Protein AF-A0A2U2SHW4-F1 (afdb_monomer)

Foldseek 3Di:
DDQDWDPLVVLLVVLLLQQLQQLLVVLVPPCPPCPVCVVVLVVLVVQQVVLVVQQVVCCVPPVDPDCVSCVSNCVSVVVSSLSSQLRCLPLVNLQVSLVRLVVSLVVVQVVCVVVVHGDPSSNVSSNVSSVVSVCSNVDDPVCSVVSSCVVVVVVVVCVVVCVPPTRDPDD

Secondary structure (DSSP, 8-state):
-PPPPPHHHHHHHHHHHHHHHHHHHHHHH-GGG-TTTHHHHHHHHHHHHHHHHHHHHHHHHH----GGGGGGGHHHHHHHHHHHHHHHTSTTTHHHHHHHHHHHHHHHHHHHHHTT---HHHHHHHHHHHHHHHHGGGS-GGGHHHHHHHHHHHHHHHHHHHHHHT-----

Sequence (171 aa):
MAVPMDARTYTLLGVLSALAAMGGVLALRSRVHWQHETSTIGLLAAWLALTVAGYLYYNVTFVQFQGRYLFPGLIPLGLFMVSGWRTILSRRWSLWGAGAGATVTAAGAMSGIARGALDKWGLVIGLGIAAGLTLRRWLPQSWDAWLWTLPLMLLAGLAGYSVFAFIVPNL

Radius of gyration: 18.08 Å; Cα contacts (8 Å, |Δi|>4): 146; chains: 1; bounding box: 50×32×51 Å

pLDDT: mean 84.96, std 9.1, range [46.97, 96.69]

Solvent-accessible surface area (backbone atoms only — not comparable to full-atom values): 9234 Å² total; per-residue (Å²): 134,84,74,60,60,49,68,58,59,52,44,52,53,49,47,54,48,52,43,12,51,54,13,25,55,53,54,71,65,49,64,87,74,41,85,86,40,53,68,60,53,51,50,39,52,50,50,36,49,52,29,51,51,50,38,52,51,48,34,74,74,66,74,52,96,55,74,71,53,46,55,82,29,46,59,49,49,48,55,42,35,54,50,0,39,50,42,22,71,29,66,91,32,10,58,60,38,15,52,49,31,40,50,55,32,50,53,51,44,54,55,18,53,78,70,78,48,67,54,64,64,39,44,52,54,26,49,49,51,19,49,50,30,53,51,46,70,76,55,63,77,88,48,50,68,58,62,61,45,44,64,55,53,50,50,54,50,47,57,62,47,35,76,77,76,34,68,52,82,88,126

Mean predicted aligned error: 6.71 Å

Nearest PDB structures (foldseek):
  8fmv-assembly1_C  TM=3.192E-01  e=4.645E+00  Bacillus subtilis subsp. subtilis str. 168
  8qah-assembly2_B  TM=2.390E-01  e=5.124E+00  synthetic construct
  8qah-assembly1_A  TM=2.409E-01  e=6.235E+00  synthetic construct
  2b5u-assembly2_C  TM=2.434E-01  e=6.878E+00  Escherichia coli

Structure (mmCIF, N/CA/C/O backbone):
data_AF-A0A2U2SHW4-F1
#
_entry.id   AF-A0A2U2SHW4-F1
#
loop_
_atom_site.group_PDB
_atom_site.id
_atom_site.type_symbol
_atom_site.label_atom_id
_atom_site.label_alt_id
_atom_site.label_comp_id
_atom_site.label_asym_id
_atom_site.label_entity_id
_atom_site.label_seq_id
_atom_site.pdbx_PDB_ins_code
_atom_site.Cartn_x
_atom_site.Cartn_y
_atom_site.Cartn_z
_atom_site.occupancy
_atom_site.B_iso_or_equiv
_atom_site.auth_seq_id
_atom_site.auth_comp_id
_atom_site.auth_asym_id
_atom_site.auth_atom_id
_atom_site.pdbx_PDB_model_num
ATOM 1 N N . MET A 1 1 ? 20.349 -7.193 -10.914 1.00 47.03 1 MET A N 1
ATOM 2 C CA . MET A 1 1 ? 19.325 -7.129 -11.974 1.00 47.03 1 MET A CA 1
ATOM 3 C C . MET A 1 1 ? 18.012 -7.572 -11.360 1.00 47.03 1 MET A C 1
ATOM 5 O O . MET A 1 1 ? 18.008 -8.611 -10.713 1.00 47.03 1 MET A O 1
ATOM 9 N N . ALA A 1 2 ? 16.954 -6.766 -11.444 1.00 60.16 2 ALA A N 1
ATOM 10 C CA . ALA A 1 2 ? 15.636 -7.207 -10.992 1.00 60.16 2 ALA A CA 1
ATOM 11 C C . ALA A 1 2 ? 15.066 -8.157 -12.049 1.00 60.16 2 ALA A C 1
ATOM 13 O O . ALA A 1 2 ? 15.110 -7.834 -13.235 1.00 60.16 2 ALA A O 1
ATOM 14 N N . VAL A 1 3 ? 14.578 -9.323 -11.628 1.00 67.94 3 VAL A N 1
ATOM 15 C CA . VAL A 1 3 ? 13.824 -10.209 -12.516 1.00 67.94 3 VAL A CA 1
ATOM 16 C C . VAL A 1 3 ? 12.448 -9.571 -12.711 1.00 67.94 3 VAL A C 1
ATOM 18 O O . VAL A 1 3 ? 11.746 -9.380 -11.712 1.00 67.94 3 VAL A O 1
ATOM 21 N N . PRO A 1 4 ? 12.064 -9.187 -13.941 1.00 73.69 4 PRO A N 1
ATOM 22 C CA . PRO A 1 4 ? 10.730 -8.668 -14.190 1.00 73.69 4 PRO A CA 1
ATOM 23 C C . PRO A 1 4 ? 9.710 -9.767 -13.884 1.00 73.69 4 PRO A C 1
ATOM 25 O O . PRO A 1 4 ? 9.835 -10.899 -14.350 1.00 73.69 4 PRO A O 1
ATOM 28 N N . MET A 1 5 ? 8.720 -9.433 -13.061 1.00 79.19 5 MET A N 1
ATOM 29 C CA . MET A 1 5 ? 7.609 -10.336 -12.767 1.00 79.19 5 MET A CA 1
ATOM 30 C C . MET A 1 5 ? 6.473 -10.122 -13.773 1.00 79.19 5 MET A C 1
ATOM 32 O O . MET A 1 5 ? 6.425 -9.113 -14.477 1.00 79.19 5 MET A O 1
ATOM 36 N N . ASP A 1 6 ? 5.535 -11.062 -13.833 1.00 81.31 6 ASP A N 1
ATOM 37 C CA . ASP A 1 6 ? 4.313 -10.905 -14.628 1.00 81.31 6 ASP A CA 1
ATOM 38 C C . ASP A 1 6 ? 3.530 -9.644 -14.196 1.00 81.31 6 ASP A C 1
ATOM 40 O O . ASP A 1 6 ? 3.428 -9.320 -13.006 1.00 81.31 6 ASP A O 1
ATOM 44 N N . ALA A 1 7 ? 2.947 -8.941 -15.170 1.00 77.38 7 ALA A N 1
ATOM 45 C CA . ALA A 1 7 ? 2.086 -7.776 -14.973 1.00 77.38 7 ALA A CA 1
ATOM 46 C C . ALA A 1 7 ? 0.974 -8.020 -13.936 1.00 77.38 7 ALA A C 1
ATOM 48 O O . ALA A 1 7 ? 0.663 -7.130 -13.144 1.00 77.38 7 ALA A O 1
ATOM 49 N N . ARG A 1 8 ? 0.432 -9.244 -13.872 1.00 81.44 8 ARG A N 1
ATOM 50 C CA . ARG A 1 8 ? -0.612 -9.640 -12.908 1.00 81.44 8 ARG A CA 1
ATOM 51 C C . ARG A 1 8 ? -0.170 -9.435 -11.463 1.00 81.44 8 ARG A C 1
ATOM 53 O O . ARG A 1 8 ? -0.946 -8.956 -10.634 1.00 81.44 8 ARG A O 1
ATOM 60 N N . THR A 1 9 ? 1.084 -9.776 -11.171 1.00 83.38 9 THR A N 1
ATOM 61 C CA . THR A 1 9 ? 1.683 -9.634 -9.842 1.00 83.38 9 THR A CA 1
ATOM 62 C C . THR A 1 9 ? 1.768 -8.162 -9.460 1.00 83.38 9 THR A C 1
ATOM 64 O O . THR A 1 9 ? 1.386 -7.793 -8.350 1.00 83.38 9 THR A O 1
ATOM 67 N N . TYR A 1 10 ? 2.178 -7.299 -10.392 1.00 82.69 10 TYR A N 1
ATOM 68 C CA . TYR A 1 10 ? 2.218 -5.856 -10.159 1.00 82.69 10 TYR A CA 1
ATOM 69 C C . TYR A 1 10 ? 0.827 -5.257 -9.950 1.00 82.69 10 TYR A C 1
ATOM 71 O O . TYR A 1 10 ? 0.663 -4.434 -9.050 1.00 82.69 10 TYR A O 1
ATOM 79 N N . THR A 1 11 ? -0.184 -5.690 -10.708 1.00 81.19 11 THR A N 1
ATOM 80 C CA . THR A 1 11 ? -1.561 -5.211 -10.523 1.00 81.19 11 THR A CA 1
ATOM 81 C C . THR A 1 11 ? -2.103 -5.597 -9.147 1.00 81.19 11 THR A C 1
ATOM 83 O O . THR A 1 11 ? -2.618 -4.743 -8.423 1.00 81.19 11 THR A O 1
ATOM 86 N N . LEU A 1 12 ? -1.929 -6.859 -8.738 1.00 85.75 12 LEU A N 1
ATOM 87 C CA . LEU A 1 12 ? -2.350 -7.332 -7.418 1.00 85.75 12 LEU A CA 1
ATOM 88 C C . LEU A 1 12 ? -1.642 -6.567 -6.290 1.00 85.75 12 LEU A C 1
ATOM 90 O O . LEU A 1 12 ? -2.302 -6.039 -5.392 1.00 85.75 12 LEU A O 1
ATOM 94 N N . LEU A 1 13 ? -0.309 -6.468 -6.348 1.00 89.00 13 LEU A N 1
ATOM 95 C CA . LEU A 1 13 ? 0.479 -5.739 -5.352 1.00 89.00 13 LEU A CA 1
ATOM 96 C C . LEU A 1 13 ? 0.117 -4.251 -5.320 1.00 89.00 13 LEU A C 1
ATOM 98 O O . LEU A 1 13 ? 0.040 -3.669 -4.239 1.00 89.00 13 LEU A O 1
ATOM 102 N N . GLY A 1 14 ? -0.149 -3.643 -6.478 1.00 87.19 14 GLY A N 1
ATOM 103 C CA . GLY A 1 14 ? -0.576 -2.253 -6.600 1.00 87.19 14 GLY A CA 1
ATOM 104 C C . GLY A 1 14 ? -1.916 -1.997 -5.911 1.00 87.19 14 GLY A C 1
ATOM 105 O O . GLY A 1 14 ? -2.016 -1.082 -5.093 1.00 87.19 14 GLY A O 1
ATOM 106 N N . VAL A 1 15 ? -2.923 -2.841 -6.163 1.00 86.12 15 VAL A N 1
ATOM 107 C CA . VAL A 1 15 ? -4.238 -2.738 -5.505 1.00 86.12 15 VAL A CA 1
ATOM 108 C C . VAL A 1 15 ? -4.109 -2.941 -3.995 1.00 86.12 15 VAL A C 1
ATOM 110 O O . VAL A 1 15 ? -4.612 -2.123 -3.223 1.00 86.12 15 VAL A O 1
ATOM 113 N N . LEU A 1 16 ? -3.395 -3.982 -3.551 1.00 90.75 16 LEU A N 1
ATOM 114 C CA . LEU A 1 16 ? -3.192 -4.244 -2.122 1.00 90.75 16 LEU A CA 1
ATOM 115 C C . LEU A 1 16 ? -2.456 -3.095 -1.425 1.00 90.75 16 LEU A C 1
ATOM 117 O O . LEU A 1 16 ? -2.851 -2.700 -0.327 1.00 90.75 16 LEU A O 1
ATOM 121 N N . SER A 1 17 ? -1.437 -2.523 -2.069 1.00 91.31 17 SER A N 1
ATOM 122 C CA . SER A 1 17 ? -0.678 -1.385 -1.540 1.00 91.31 17 SER A CA 1
ATOM 123 C C . SER A 1 17 ? -1.524 -0.117 -1.466 1.00 91.31 17 SER A C 1
ATOM 125 O O . SER A 1 17 ? -1.477 0.584 -0.459 1.00 91.31 17 SER A O 1
ATOM 127 N N . ALA A 1 18 ? -2.345 0.161 -2.482 1.00 88.81 18 ALA A N 1
ATOM 128 C CA . ALA A 1 18 ? -3.246 1.310 -2.482 1.00 88.81 18 ALA A CA 1
ATOM 129 C C . ALA A 1 18 ? -4.301 1.212 -1.368 1.00 88.81 18 ALA A C 1
ATOM 131 O O . ALA A 1 18 ? -4.550 2.188 -0.658 1.00 88.81 18 ALA A O 1
ATOM 132 N N . LEU A 1 19 ? -4.874 0.021 -1.162 1.00 90.38 19 LEU A N 1
ATOM 133 C CA . LEU A 1 19 ? -5.801 -0.243 -0.059 1.00 90.38 19 LEU A CA 1
ATOM 134 C C . LEU A 1 19 ? -5.123 -0.078 1.306 1.00 90.38 19 LEU A C 1
ATOM 136 O O . LEU A 1 19 ? -5.703 0.531 2.206 1.00 90.38 19 LEU A O 1
ATOM 140 N N . ALA A 1 20 ? -3.891 -0.578 1.448 1.00 92.50 20 ALA A N 1
ATOM 141 C CA . ALA A 1 20 ? -3.096 -0.424 2.662 1.00 92.50 20 ALA A CA 1
ATOM 142 C C . ALA A 1 20 ? -2.819 1.056 2.955 1.00 92.50 20 ALA A C 1
ATOM 144 O O . ALA A 1 20 ? -3.062 1.526 4.062 1.00 92.50 20 ALA A O 1
ATOM 145 N N . ALA A 1 21 ? -2.373 1.810 1.948 1.00 91.56 21 ALA A N 1
ATOM 146 C CA . ALA A 1 21 ? -2.060 3.226 2.077 1.00 91.56 21 ALA A CA 1
ATOM 147 C C . ALA A 1 21 ? -3.296 4.050 2.445 1.00 91.56 21 ALA A C 1
ATOM 149 O O . ALA A 1 21 ? -3.250 4.848 3.380 1.00 91.56 21 ALA A O 1
ATOM 150 N N . MET A 1 22 ? -4.423 3.821 1.765 1.00 90.19 22 MET A N 1
ATOM 151 C CA . MET A 1 22 ? -5.666 4.525 2.065 1.00 90.19 22 MET A CA 1
ATOM 152 C C . MET A 1 22 ? -6.160 4.223 3.478 1.00 90.19 22 MET A C 1
ATOM 154 O O . MET A 1 22 ? -6.451 5.144 4.241 1.00 90.19 22 MET A O 1
ATOM 158 N N . GLY A 1 23 ? -6.226 2.944 3.847 1.00 90.19 23 GLY A N 1
ATOM 159 C CA . GLY A 1 23 ? -6.621 2.550 5.192 1.00 90.19 23 GLY A CA 1
ATOM 160 C C . GLY A 1 23 ? -5.665 3.087 6.255 1.00 90.19 23 GLY A C 1
ATOM 161 O O . GLY A 1 23 ? -6.111 3.510 7.317 1.00 90.19 23 GLY A O 1
ATOM 162 N N . GLY A 1 24 ? -4.364 3.127 5.960 1.00 89.62 24 GLY A N 1
ATOM 163 C CA . GLY A 1 24 ? -3.341 3.655 6.854 1.00 89.62 24 GLY A CA 1
ATOM 164 C C . GLY A 1 24 ? -3.548 5.145 7.094 1.00 89.62 24 GLY A C 1
ATOM 165 O O . GLY A 1 24 ? -3.627 5.573 8.238 1.00 89.62 24 GLY A O 1
ATOM 166 N N . VAL A 1 25 ? -3.769 5.936 6.040 1.00 89.88 25 VAL A N 1
ATOM 167 C CA . VAL A 1 25 ? -4.108 7.365 6.163 1.00 89.88 25 VAL A CA 1
ATOM 168 C C . VAL A 1 25 ? -5.395 7.578 6.968 1.00 89.88 25 VAL A C 1
ATOM 170 O O . VAL A 1 25 ? -5.467 8.505 7.775 1.00 89.88 25 VAL A O 1
ATOM 173 N N . LEU A 1 26 ? -6.409 6.727 6.796 1.00 88.19 26 LEU A N 1
ATOM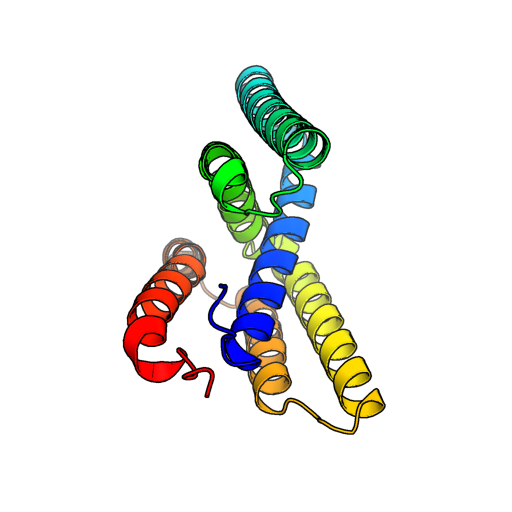 174 C CA . LEU A 1 26 ? -7.638 6.793 7.594 1.00 88.19 26 LEU A CA 1
ATOM 175 C C . LEU A 1 26 ? -7.382 6.472 9.075 1.00 88.19 26 LEU A C 1
ATOM 177 O O . LEU A 1 26 ? -7.902 7.178 9.940 1.00 88.19 26 LEU A O 1
ATOM 181 N N . ALA A 1 27 ? -6.538 5.479 9.367 1.00 86.12 27 ALA A N 1
ATOM 182 C CA . ALA A 1 27 ? -6.109 5.143 10.726 1.00 86.12 27 ALA A CA 1
ATOM 183 C C . ALA A 1 27 ? -5.320 6.293 11.378 1.00 86.12 27 ALA A C 1
ATOM 185 O O . ALA A 1 27 ? -5.536 6.621 12.548 1.00 86.12 27 ALA A O 1
ATOM 186 N N . LEU A 1 28 ? -4.466 6.962 10.591 1.00 84.62 28 LEU A N 1
ATOM 187 C CA . LEU A 1 28 ? -3.730 8.159 11.007 1.00 84.62 28 LEU A CA 1
ATOM 188 C C . LEU A 1 28 ? -4.658 9.322 11.385 1.00 84.62 28 LEU A C 1
ATOM 190 O O . LEU A 1 28 ? -4.367 10.099 12.291 1.00 84.62 28 LEU A O 1
ATOM 194 N N . ARG A 1 29 ? -5.804 9.444 10.708 1.00 83.81 29 ARG A N 1
ATOM 195 C CA . ARG A 1 29 ? -6.781 10.514 10.959 1.00 83.81 29 ARG A CA 1
ATOM 196 C C . ARG A 1 29 ? -7.681 10.246 12.165 1.00 83.81 29 ARG A C 1
ATOM 198 O O . ARG A 1 29 ? -8.202 11.200 12.747 1.00 83.81 29 ARG A O 1
ATOM 205 N N . SER A 1 30 ? -7.889 8.990 12.559 1.00 77.44 30 SER A N 1
ATOM 206 C CA . SER A 1 30 ? -8.754 8.647 13.692 1.00 77.44 30 SER A CA 1
ATOM 207 C C . SER A 1 30 ? -8.064 8.911 15.034 1.00 77.44 30 SER A C 1
ATOM 209 O O . SER A 1 30 ? -7.557 7.991 15.665 1.00 77.44 30 SER A O 1
ATOM 211 N N . ARG A 1 31 ? -8.095 10.173 15.488 1.00 63.69 31 ARG A N 1
ATOM 212 C CA . ARG A 1 31 ? -7.429 10.701 16.703 1.00 63.69 31 ARG A CA 1
ATOM 213 C C . ARG A 1 31 ? -7.745 9.968 18.014 1.00 63.69 31 ARG A C 1
ATOM 215 O O . ARG A 1 31 ? -6.987 10.090 18.968 1.00 63.69 31 ARG A O 1
ATOM 222 N N . VAL A 1 32 ? -8.841 9.210 18.064 1.00 61.16 32 VAL A N 1
ATOM 223 C CA . VAL A 1 32 ? -9.319 8.511 19.271 1.00 61.16 32 VAL A CA 1
ATOM 224 C C . VAL A 1 32 ? -8.301 7.488 19.795 1.00 61.16 32 VAL A C 1
ATOM 226 O O . VAL A 1 32 ? -8.181 7.322 21.001 1.00 61.16 32 VAL A O 1
ATOM 229 N N . HIS A 1 33 ? -7.510 6.861 18.920 1.00 58.09 33 HIS A N 1
ATOM 230 C CA . HIS A 1 33 ? -6.509 5.861 19.321 1.00 58.09 33 HIS A CA 1
ATOM 231 C C . HIS A 1 33 ? -5.123 6.441 19.657 1.00 58.09 33 HIS A C 1
ATOM 233 O O . HIS A 1 33 ? -4.247 5.717 20.110 1.00 58.09 33 HIS A O 1
ATOM 239 N N . TRP A 1 34 ? -4.909 7.745 19.458 1.00 65.62 34 TRP A N 1
ATOM 240 C CA . TRP A 1 34 ? -3.564 8.332 19.412 1.00 65.62 34 TRP A CA 1
ATOM 241 C C . TRP A 1 34 ? -3.040 8.782 20.770 1.00 65.62 34 TRP A C 1
ATOM 243 O O . TRP A 1 34 ? -1.835 8.934 20.928 1.00 65.62 34 TRP A O 1
ATOM 253 N N . GLN A 1 35 ? -3.920 9.000 21.750 1.00 60.91 35 GLN A N 1
ATOM 254 C CA . GLN A 1 35 ? -3.555 9.669 23.004 1.00 60.91 35 GLN A CA 1
ATOM 255 C C . GLN A 1 35 ? -2.521 8.905 23.846 1.00 60.91 35 GLN A C 1
ATOM 257 O O . GLN A 1 35 ? -1.796 9.543 24.599 1.00 60.91 35 GLN A O 1
ATOM 262 N N . HIS A 1 36 ? -2.414 7.580 23.692 1.00 64.25 36 HIS A N 1
ATOM 263 C CA . HIS A 1 36 ? -1.453 6.750 24.433 1.00 64.25 36 HIS A CA 1
ATOM 264 C C . HIS A 1 36 ? -0.266 6.254 23.585 1.00 64.25 36 HIS A C 1
ATOM 266 O O . HIS A 1 36 ? 0.678 5.698 24.137 1.00 64.25 36 HIS A O 1
ATOM 272 N N . GLU A 1 37 ? -0.273 6.465 22.262 1.00 79.06 37 GLU A N 1
ATOM 273 C CA . GLU A 1 37 ? 0.709 5.865 21.337 1.00 79.06 37 GLU A CA 1
ATOM 274 C C . GLU A 1 37 ? 1.516 6.892 20.523 1.00 79.06 37 GLU A C 1
ATOM 276 O O . GLU A 1 37 ? 2.298 6.518 19.647 1.00 79.06 37 GLU A O 1
ATOM 281 N N . THR A 1 38 ? 1.377 8.192 20.808 1.00 81.25 38 THR A N 1
ATOM 282 C CA . THR A 1 38 ? 2.086 9.264 20.081 1.00 81.25 38 THR A CA 1
ATOM 283 C C . THR A 1 38 ? 3.598 9.052 20.028 1.00 81.25 38 THR A C 1
ATOM 285 O O . THR A 1 38 ? 4.196 9.235 18.969 1.00 81.25 38 THR A O 1
ATOM 288 N N . SER A 1 39 ? 4.212 8.616 21.131 1.00 84.62 39 SER A N 1
ATOM 289 C CA . SER A 1 39 ? 5.650 8.333 21.202 1.00 84.62 39 SER A CA 1
ATOM 290 C C . SER A 1 39 ? 6.059 7.173 20.293 1.00 84.62 39 SER A C 1
ATOM 292 O O . SER A 1 39 ? 7.051 7.275 19.574 1.00 84.62 39 SER A O 1
ATOM 294 N N . THR A 1 40 ? 5.274 6.093 20.266 1.00 88.12 40 THR A N 1
ATOM 295 C CA . THR A 1 40 ? 5.524 4.924 19.409 1.00 88.12 40 THR A CA 1
ATOM 296 C C . THR A 1 40 ? 5.425 5.300 17.938 1.00 88.12 40 THR A C 1
ATOM 298 O O . THR A 1 40 ? 6.293 4.956 17.139 1.00 88.12 40 THR A O 1
ATOM 301 N N . ILE A 1 41 ? 4.390 6.054 17.572 1.00 87.56 41 ILE A N 1
ATOM 302 C CA . ILE A 1 41 ? 4.177 6.475 16.189 1.00 87.56 41 ILE A CA 1
ATOM 303 C C . ILE A 1 41 ? 5.253 7.472 15.754 1.00 87.56 41 ILE A C 1
ATOM 305 O O . ILE A 1 41 ? 5.769 7.367 14.643 1.00 87.56 41 ILE A O 1
ATOM 309 N N . GLY A 1 42 ? 5.637 8.395 16.639 1.00 90.56 42 GLY A N 1
ATOM 310 C CA . GLY A 1 42 ? 6.759 9.303 16.418 1.00 90.56 42 GLY A CA 1
ATOM 311 C C . GLY A 1 42 ? 8.067 8.551 16.182 1.00 90.56 42 GLY A C 1
ATOM 312 O O . GLY A 1 42 ? 8.788 8.868 15.240 1.00 90.56 42 GLY A O 1
ATOM 313 N N . LEU A 1 43 ? 8.337 7.503 16.966 1.00 93.50 43 LEU A N 1
ATOM 314 C CA . LEU A 1 43 ? 9.515 6.652 16.803 1.00 93.50 43 LEU A CA 1
ATOM 315 C C . LEU A 1 43 ? 9.494 5.886 15.473 1.00 93.50 43 LEU A C 1
ATOM 317 O O . LEU A 1 43 ? 10.499 5.871 14.766 1.00 93.50 43 LEU A O 1
ATOM 321 N N . LEU A 1 44 ? 8.358 5.295 15.091 1.00 92.75 44 LEU A N 1
ATOM 322 C CA . LEU A 1 44 ? 8.211 4.599 13.806 1.00 92.75 44 LEU A CA 1
ATOM 323 C C . LEU A 1 44 ? 8.365 5.554 12.614 1.00 92.75 44 LEU A C 1
ATOM 325 O O . LEU A 1 44 ? 9.008 5.206 11.622 1.00 92.75 44 LEU A O 1
ATOM 329 N N . ALA A 1 45 ? 7.815 6.766 12.716 1.00 92.62 45 ALA A N 1
ATOM 330 C CA . ALA A 1 45 ? 7.964 7.800 11.699 1.00 92.62 45 ALA A CA 1
ATOM 331 C C . ALA A 1 45 ? 9.418 8.282 11.594 1.00 92.62 45 ALA A C 1
ATOM 333 O O . ALA A 1 45 ? 9.940 8.398 10.486 1.00 92.62 45 ALA A O 1
ATOM 334 N N . ALA A 1 46 ? 10.092 8.503 12.727 1.00 95.75 46 ALA A N 1
ATOM 335 C CA . ALA A 1 46 ? 11.503 8.874 12.766 1.00 95.75 46 ALA A CA 1
ATOM 336 C C . ALA A 1 46 ? 12.395 7.771 12.177 1.00 95.75 46 ALA A C 1
ATOM 338 O O . ALA A 1 46 ? 13.277 8.064 11.373 1.00 95.75 46 ALA A O 1
ATOM 339 N N . TRP A 1 47 ? 12.130 6.500 12.498 1.00 96.69 47 TRP A N 1
ATOM 340 C CA . TRP A 1 47 ? 12.826 5.356 11.904 1.00 96.69 47 TRP A CA 1
ATOM 341 C C . TRP A 1 47 ? 12.650 5.336 10.381 1.00 96.69 47 TRP A C 1
ATOM 343 O O . TRP A 1 47 ? 13.635 5.278 9.635 1.00 96.69 47 TRP A O 1
ATOM 353 N N . LEU A 1 48 ? 11.412 5.441 9.891 1.00 95.19 48 LEU A N 1
ATOM 354 C CA . LEU A 1 48 ? 11.157 5.469 8.453 1.00 95.19 48 LEU A CA 1
ATOM 355 C C . LEU A 1 48 ? 11.867 6.655 7.780 1.00 95.19 48 LEU A C 1
ATOM 357 O O . LEU A 1 48 ? 12.511 6.471 6.748 1.00 95.19 48 LEU A O 1
ATOM 361 N N . ALA A 1 49 ? 11.818 7.842 8.389 1.00 96.31 49 ALA A N 1
ATOM 362 C CA . ALA A 1 49 ? 12.481 9.042 7.886 1.00 96.31 49 ALA A CA 1
ATOM 363 C C . ALA A 1 49 ? 14.006 8.875 7.810 1.00 96.31 49 ALA A C 1
ATOM 365 O O . ALA A 1 49 ? 14.597 9.179 6.777 1.00 96.31 49 ALA A O 1
ATOM 366 N N . LEU A 1 50 ? 14.639 8.332 8.854 1.00 96.56 50 LEU A N 1
ATOM 367 C CA . LEU A 1 50 ? 16.076 8.041 8.864 1.00 96.56 50 LEU A CA 1
ATOM 368 C C . LEU A 1 50 ? 16.460 7.011 7.797 1.00 96.56 50 LEU A C 1
ATOM 370 O O . LEU A 1 50 ? 17.474 7.175 7.122 1.00 96.56 50 LEU A O 1
ATOM 374 N N . THR A 1 51 ? 15.631 5.984 7.592 1.00 95.06 51 THR A N 1
ATOM 375 C CA . THR A 1 51 ? 15.853 4.985 6.534 1.00 95.06 51 THR A CA 1
ATOM 376 C C . THR A 1 51 ? 15.811 5.634 5.151 1.00 95.06 51 THR A C 1
ATOM 378 O O . THR A 1 51 ? 16.685 5.386 4.322 1.00 95.06 51 THR A O 1
ATOM 381 N N . VAL A 1 52 ? 14.819 6.493 4.900 1.00 94.00 52 VAL A N 1
ATOM 382 C CA . VAL A 1 52 ? 14.688 7.226 3.633 1.00 94.00 52 VAL A CA 1
ATOM 383 C C . VAL A 1 52 ? 15.847 8.204 3.444 1.00 94.00 52 VAL A C 1
ATOM 385 O O . VAL A 1 52 ? 16.399 8.280 2.349 1.00 94.00 52 VAL A O 1
ATOM 388 N N . ALA A 1 53 ? 16.270 8.906 4.497 1.00 94.88 53 ALA A N 1
ATOM 389 C CA . ALA A 1 53 ? 17.421 9.803 4.439 1.00 94.88 53 ALA A CA 1
ATOM 390 C C . ALA A 1 53 ? 18.707 9.037 4.091 1.00 94.88 53 ALA A C 1
ATOM 392 O O . ALA A 1 53 ? 19.450 9.456 3.206 1.00 94.88 53 ALA A O 1
ATOM 393 N N . GLY A 1 54 ? 18.922 7.874 4.715 1.00 92.56 54 GLY A N 1
ATOM 394 C CA . GLY A 1 54 ? 20.021 6.970 4.386 1.00 92.56 54 GLY A CA 1
ATOM 395 C C . GLY A 1 54 ? 19.956 6.488 2.937 1.00 92.56 54 GLY A C 1
ATOM 396 O O . GLY A 1 54 ? 20.947 6.582 2.217 1.00 92.56 54 GLY A O 1
ATOM 397 N N . TYR A 1 55 ? 18.781 6.047 2.472 1.00 91.44 55 TYR A N 1
ATOM 398 C CA . TYR A 1 55 ? 18.563 5.672 1.072 1.00 91.44 55 TYR A CA 1
ATOM 399 C C . TYR A 1 55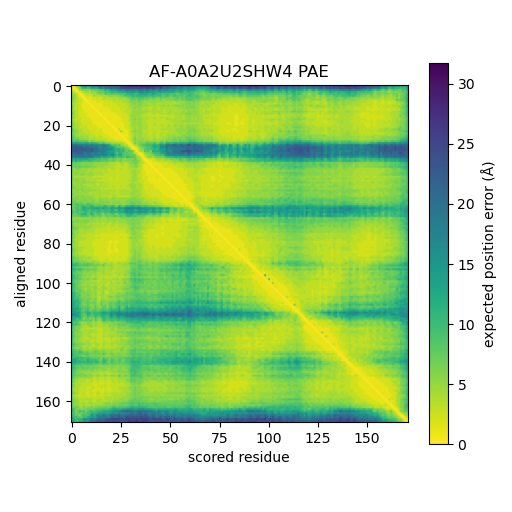 ? 18.968 6.807 0.121 1.00 91.44 55 TYR A C 1
ATOM 401 O O . TYR A 1 55 ? 19.749 6.576 -0.801 1.00 91.44 55 TYR A O 1
ATOM 409 N N . LEU A 1 56 ? 18.486 8.031 0.349 1.00 92.06 56 LEU A N 1
ATOM 410 C CA . LEU A 1 56 ? 18.804 9.184 -0.498 1.00 92.06 56 LEU A CA 1
ATOM 411 C C . LEU A 1 56 ? 20.298 9.516 -0.468 1.00 92.06 56 LEU A C 1
ATOM 413 O O . LEU A 1 56 ? 20.895 9.696 -1.526 1.00 92.06 56 LEU A O 1
ATOM 417 N N . TYR A 1 57 ? 20.905 9.528 0.720 1.00 92.75 57 TYR A N 1
ATOM 418 C CA . TYR A 1 57 ? 22.335 9.766 0.893 1.00 92.75 57 TYR A CA 1
ATOM 419 C C . TYR A 1 57 ? 23.170 8.776 0.070 1.00 92.75 57 TYR A C 1
ATOM 421 O O . TYR A 1 57 ? 23.959 9.191 -0.776 1.00 92.75 57 TYR A O 1
ATOM 429 N N . TYR A 1 58 ? 22.924 7.469 0.214 1.00 89.38 58 TYR A N 1
ATOM 430 C CA . TYR A 1 58 ? 23.654 6.450 -0.546 1.00 89.38 58 TYR A CA 1
ATOM 431 C C . TYR A 1 58 ? 23.449 6.570 -2.061 1.00 89.38 58 TYR A C 1
ATOM 433 O O . TYR A 1 58 ? 24.394 6.351 -2.821 1.00 89.38 58 TYR A O 1
ATOM 441 N N . ASN A 1 59 ? 22.246 6.933 -2.514 1.00 89.19 59 ASN A N 1
ATOM 442 C CA . ASN A 1 59 ? 21.970 7.111 -3.940 1.00 89.19 59 ASN A CA 1
ATOM 443 C C . ASN A 1 59 ? 22.706 8.320 -4.533 1.00 89.19 59 ASN A C 1
ATOM 445 O O . ASN A 1 59 ? 23.202 8.224 -5.654 1.00 89.19 59 ASN A O 1
ATOM 449 N N . VAL A 1 60 ? 22.819 9.422 -3.785 1.00 90.62 60 VAL A N 1
ATOM 450 C CA . VAL A 1 60 ? 23.557 10.619 -4.220 1.00 90.62 60 VAL A CA 1
ATOM 451 C C . VAL A 1 60 ? 25.072 10.391 -4.174 1.00 90.62 60 VAL A C 1
ATOM 453 O O . VAL A 1 60 ? 25.784 10.903 -5.031 1.00 90.62 60 VAL A O 1
ATOM 456 N N . THR A 1 61 ? 25.577 9.598 -3.223 1.00 90.62 61 THR A N 1
ATOM 457 C CA . THR A 1 61 ? 27.021 9.343 -3.086 1.00 90.62 61 THR A CA 1
ATOM 458 C C . THR A 1 61 ? 27.544 8.261 -4.033 1.00 90.62 61 THR A C 1
ATOM 460 O O . THR A 1 61 ? 28.625 8.422 -4.591 1.00 90.62 61 THR A O 1
ATOM 463 N N . PHE A 1 62 ? 26.814 7.155 -4.219 1.00 85.69 62 PHE A N 1
ATOM 464 C CA . PHE A 1 62 ? 27.339 5.970 -4.914 1.00 85.69 62 PHE A CA 1
ATOM 465 C C . PHE A 1 62 ? 26.621 5.622 -6.227 1.00 85.69 62 PHE A C 1
ATOM 467 O O . PHE A 1 62 ? 27.004 4.643 -6.861 1.00 85.69 62 PHE A O 1
ATOM 474 N N . VAL A 1 63 ? 25.604 6.385 -6.654 1.00 80.44 63 VAL A N 1
ATOM 475 C CA . VAL A 1 63 ? 24.785 6.124 -7.865 1.00 80.44 63 VAL A CA 1
ATOM 476 C C . VAL A 1 63 ? 24.357 4.648 -7.956 1.00 80.44 63 VAL A C 1
ATOM 478 O O . VAL A 1 63 ? 24.485 3.972 -8.976 1.00 80.44 63 VAL A O 1
ATOM 481 N N . GLN A 1 64 ? 23.864 4.113 -6.837 1.00 75.00 64 GLN A N 1
ATOM 482 C CA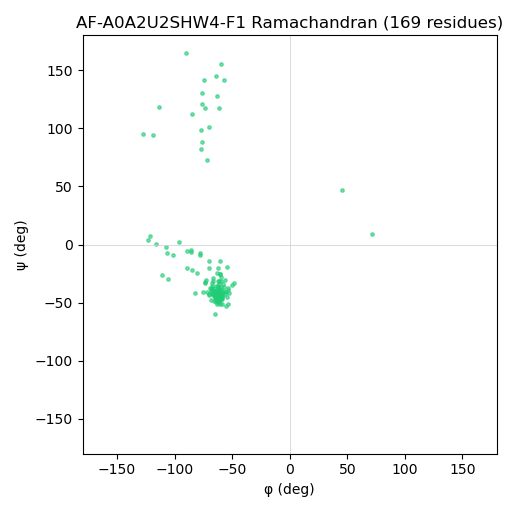 . GLN A 1 64 ? 23.364 2.744 -6.736 1.00 75.00 64 GLN A CA 1
ATOM 483 C C . GLN A 1 64 ? 21.889 2.753 -6.347 1.00 75.00 64 GLN A C 1
ATOM 485 O O . GLN A 1 64 ? 21.551 2.735 -5.163 1.00 75.00 64 GLN A O 1
ATOM 490 N N . PHE A 1 65 ? 21.013 2.692 -7.353 1.00 75.44 65 PHE A N 1
ATOM 491 C CA . PHE A 1 65 ? 19.568 2.533 -7.173 1.00 75.44 65 PHE A CA 1
ATOM 492 C C . PHE A 1 65 ? 19.230 1.111 -6.717 1.00 75.44 65 PHE A C 1
ATOM 494 O O . PHE A 1 65 ? 18.745 0.279 -7.484 1.00 75.44 65 PHE A O 1
ATOM 501 N N . GLN A 1 66 ? 19.536 0.801 -5.458 1.00 79.56 66 GLN A N 1
ATOM 502 C CA . GLN A 1 66 ? 19.239 -0.494 -4.862 1.00 79.56 66 GLN A CA 1
ATOM 503 C C . GLN A 1 66 ? 18.192 -0.352 -3.763 1.00 79.56 66 GLN A C 1
ATOM 505 O O . GLN A 1 66 ? 18.426 0.261 -2.723 1.00 79.56 66 GLN A O 1
ATOM 510 N N . GLY A 1 67 ? 17.049 -1.012 -3.959 1.00 80.88 67 GLY A N 1
ATOM 511 C CA . GLY A 1 67 ? 15.978 -1.072 -2.961 1.00 80.88 67 GLY A CA 1
ATOM 512 C C . GLY A 1 67 ? 16.399 -1.713 -1.631 1.00 80.88 67 GLY A C 1
ATOM 513 O O . GLY A 1 67 ? 15.717 -1.526 -0.631 1.00 80.88 67 GLY A O 1
ATOM 514 N N . ARG A 1 68 ? 17.548 -2.410 -1.576 1.00 85.81 68 ARG A N 1
ATOM 515 C CA . ARG A 1 68 ? 18.077 -3.036 -0.350 1.00 85.81 68 ARG A CA 1
ATOM 516 C C . ARG A 1 68 ? 18.267 -2.052 0.805 1.00 85.81 68 ARG A C 1
ATOM 518 O O . ARG A 1 68 ? 18.121 -2.433 1.959 1.00 85.81 68 ARG A O 1
ATOM 525 N N . TYR A 1 69 ? 18.554 -0.783 0.511 1.00 87.81 69 TYR A N 1
ATOM 526 C CA . TYR A 1 69 ? 18.743 0.230 1.551 1.00 87.81 69 TYR A CA 1
ATOM 527 C C . TYR A 1 69 ? 17.434 0.595 2.271 1.00 87.81 69 TYR A C 1
ATOM 529 O O . TYR A 1 69 ? 17.479 1.171 3.351 1.00 87.81 69 TYR A O 1
ATOM 537 N N . LEU A 1 70 ? 16.273 0.219 1.719 1.00 89.88 70 LEU A N 1
ATOM 538 C CA . LEU A 1 70 ? 14.967 0.387 2.363 1.00 89.88 70 LEU A CA 1
ATOM 539 C C . LEU A 1 70 ? 14.601 -0.768 3.307 1.00 89.88 70 LEU A C 1
ATOM 541 O O . LEU A 1 70 ? 13.579 -0.678 3.983 1.00 89.88 70 LEU A O 1
ATOM 545 N N . PHE A 1 71 ? 15.409 -1.832 3.400 1.00 91.94 71 PHE A N 1
ATOM 546 C CA . PHE A 1 71 ? 15.115 -2.988 4.260 1.00 91.94 71 PHE A CA 1
ATOM 547 C C . PHE A 1 71 ? 14.868 -2.622 5.732 1.00 91.94 71 PHE A C 1
ATOM 549 O O . PHE A 1 71 ? 13.906 -3.141 6.300 1.00 91.94 71 PHE A O 1
ATOM 556 N N . PRO A 1 72 ? 15.625 -1.695 6.355 1.00 94.00 72 PRO A N 1
ATOM 557 C CA . PRO A 1 72 ? 15.326 -1.257 7.718 1.00 94.00 72 PRO A CA 1
ATOM 558 C C . PRO A 1 72 ? 13.929 -0.631 7.860 1.00 94.00 72 PRO A C 1
ATOM 560 O O . PRO A 1 72 ? 13.318 -0.717 8.919 1.00 94.00 72 PRO A O 1
ATOM 563 N N . GLY A 1 73 ? 13.398 -0.039 6.787 1.00 93.38 73 GLY A N 1
ATOM 564 C CA . GLY A 1 73 ? 12.079 0.589 6.748 1.00 93.38 73 GLY A CA 1
ATOM 565 C C . GLY A 1 73 ? 10.923 -0.404 6.620 1.00 93.38 73 GLY A C 1
ATOM 566 O O . GLY A 1 73 ? 9.768 -0.000 6.745 1.00 93.38 73 GLY A O 1
ATOM 567 N N . LEU A 1 74 ? 11.195 -1.698 6.411 1.00 92.31 74 LEU A N 1
ATOM 568 C CA . LEU A 1 74 ? 10.148 -2.718 6.288 1.00 92.31 74 LEU A CA 1
ATOM 569 C C . LEU A 1 74 ? 9.312 -2.860 7.560 1.00 92.31 74 LEU A C 1
ATOM 571 O O . LEU A 1 74 ? 8.125 -3.147 7.464 1.00 92.31 74 LEU A O 1
ATOM 575 N N . ILE A 1 75 ? 9.897 -2.631 8.738 1.00 93.00 75 ILE A N 1
ATOM 576 C CA . ILE A 1 75 ? 9.178 -2.714 10.015 1.00 93.00 75 ILE A CA 1
ATOM 577 C C . ILE A 1 75 ? 8.087 -1.633 10.107 1.00 93.00 75 ILE A C 1
ATOM 579 O O . ILE A 1 75 ? 6.910 -1.996 10.200 1.00 93.00 75 ILE A O 1
ATOM 583 N N . PRO A 1 76 ? 8.408 -0.322 10.032 1.00 94.00 76 PRO A N 1
ATOM 584 C CA . PRO A 1 76 ? 7.376 0.711 10.080 1.00 94.00 76 PRO A CA 1
ATOM 585 C C . PRO A 1 76 ? 6.397 0.620 8.900 1.00 94.00 76 PRO A C 1
ATOM 587 O O . PRO A 1 76 ? 5.198 0.823 9.093 1.00 94.00 76 PRO A O 1
ATOM 590 N N . LEU A 1 77 ? 6.861 0.250 7.699 1.00 92.69 77 LEU A N 1
ATOM 591 C CA . LEU A 1 77 ? 5.983 0.059 6.539 1.00 92.69 77 LEU A CA 1
ATOM 592 C C . LEU A 1 77 ? 5.025 -1.125 6.716 1.00 92.69 77 LEU A C 1
ATOM 594 O O . LEU A 1 77 ? 3.843 -0.996 6.413 1.00 92.69 77 LEU A O 1
ATOM 598 N N . GLY A 1 78 ? 5.500 -2.256 7.234 1.00 92.56 78 GLY A N 1
ATOM 599 C CA . GLY A 1 78 ? 4.683 -3.445 7.471 1.00 92.56 78 GLY A CA 1
ATOM 600 C C . GLY A 1 78 ? 3.583 -3.183 8.497 1.00 92.56 78 GLY A C 1
ATOM 601 O O . GLY A 1 78 ? 2.418 -3.495 8.247 1.00 92.56 78 GLY A O 1
ATOM 602 N N . LEU A 1 79 ? 3.924 -2.525 9.610 1.00 91.56 79 LEU A N 1
ATOM 603 C CA . LEU A 1 79 ? 2.944 -2.108 10.618 1.00 91.56 79 LEU A CA 1
ATOM 604 C C . LEU A 1 79 ? 1.907 -1.142 10.036 1.00 91.56 79 LEU A C 1
ATOM 606 O O . LEU A 1 79 ? 0.707 -1.303 10.279 1.00 91.56 79 LEU A O 1
ATOM 610 N N . PHE A 1 80 ? 2.352 -0.172 9.235 1.00 92.25 80 PHE A N 1
ATOM 611 C CA . PHE A 1 80 ? 1.463 0.757 8.548 1.00 92.25 80 PHE A CA 1
ATOM 612 C C . PHE A 1 80 ? 0.517 0.030 7.581 1.00 92.25 80 PHE A C 1
ATOM 614 O O . PHE A 1 80 ? -0.691 0.271 7.612 1.00 92.25 80 PHE A O 1
ATOM 621 N N . MET A 1 81 ? 1.029 -0.907 6.775 1.00 92.94 81 MET A N 1
ATOM 622 C CA . MET A 1 81 ? 0.220 -1.659 5.814 1.00 92.94 81 MET A CA 1
ATOM 623 C C . MET A 1 81 ? -0.835 -2.530 6.500 1.00 92.94 81 MET A C 1
ATOM 625 O O . MET A 1 81 ? -2.005 -2.482 6.121 1.00 92.94 81 MET A O 1
ATOM 629 N N . VAL A 1 82 ? -0.453 -3.278 7.539 1.00 92.44 82 VAL A N 1
ATOM 630 C CA . VAL A 1 82 ? -1.381 -4.137 8.294 1.00 92.44 82 VAL A CA 1
ATOM 631 C C . VAL A 1 82 ? -2.460 -3.304 8.987 1.00 92.44 82 VAL A C 1
ATOM 633 O O . VAL A 1 82 ? -3.647 -3.631 8.908 1.00 92.44 82 VAL A O 1
ATOM 636 N N . SER A 1 83 ? -2.073 -2.190 9.613 1.00 90.81 83 SER A N 1
ATOM 637 C CA . SER A 1 83 ? -3.018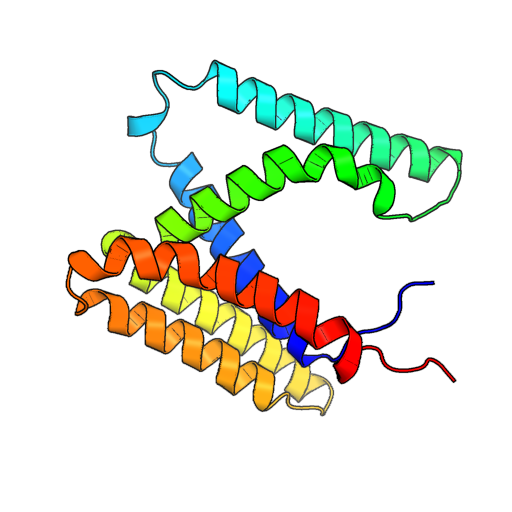 -1.254 10.238 1.00 90.81 83 SER A CA 1
ATOM 638 C C . SER A 1 83 ? -3.983 -0.664 9.209 1.00 90.81 83 SER A C 1
ATOM 640 O O . SER A 1 83 ? -5.184 -0.519 9.466 1.00 90.81 83 SER A O 1
ATOM 642 N N . GLY A 1 84 ? -3.475 -0.376 8.011 1.00 91.56 84 GLY A N 1
ATOM 643 C CA . GLY A 1 84 ? -4.274 0.119 6.909 1.00 91.56 84 GLY A CA 1
ATOM 644 C C . GLY A 1 84 ? -5.286 -0.896 6.398 1.00 91.56 84 GLY A C 1
ATOM 645 O O . GLY A 1 84 ? -6.476 -0.586 6.319 1.00 91.56 84 GLY A O 1
ATOM 646 N N . TRP A 1 85 ? -4.864 -2.135 6.147 1.00 92.06 85 TRP A N 1
ATOM 647 C CA . TRP A 1 85 ? -5.791 -3.198 5.766 1.00 92.06 85 TRP A CA 1
ATOM 648 C C . TRP A 1 85 ? -6.861 -3.432 6.826 1.00 92.06 85 TRP A C 1
ATOM 650 O O . TRP A 1 85 ? -8.041 -3.482 6.489 1.00 92.06 85 T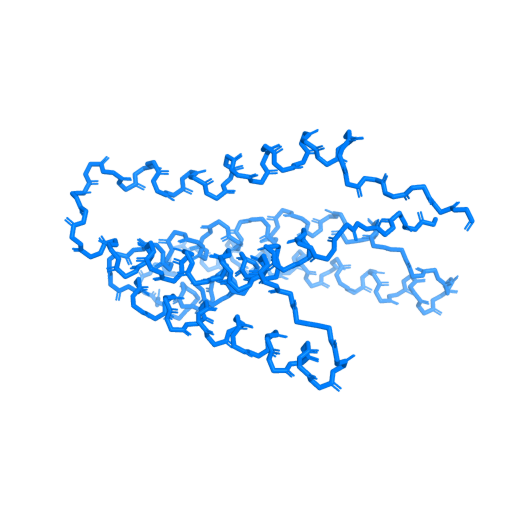RP A O 1
ATOM 660 N N . ARG A 1 86 ? -6.496 -3.485 8.110 1.00 90.25 86 ARG A N 1
ATOM 661 C CA . ARG A 1 86 ? -7.474 -3.634 9.198 1.00 90.25 86 ARG A CA 1
ATOM 662 C C . ARG A 1 86 ? -8.526 -2.523 9.178 1.00 90.25 86 ARG A C 1
ATOM 664 O O . ARG A 1 86 ? -9.713 -2.786 9.372 1.00 90.25 86 ARG A O 1
ATOM 671 N N . THR A 1 87 ? -8.099 -1.294 8.898 1.00 90.19 87 THR A N 1
ATOM 672 C CA . THR A 1 87 ? -8.989 -0.132 8.821 1.00 90.19 87 THR A CA 1
ATOM 673 C C . THR A 1 87 ? -9.915 -0.218 7.614 1.00 90.19 87 THR A C 1
ATOM 675 O O . THR A 1 87 ? -11.125 -0.062 7.773 1.00 90.19 87 THR A O 1
ATOM 678 N N . ILE A 1 88 ? -9.392 -0.524 6.425 1.00 89.88 88 ILE A N 1
ATOM 679 C CA . ILE A 1 88 ? -10.191 -0.561 5.193 1.00 89.88 88 ILE A CA 1
ATOM 680 C C . ILE A 1 88 ? -11.128 -1.780 5.125 1.00 89.88 88 ILE A C 1
ATOM 682 O O . ILE A 1 88 ? -12.228 -1.680 4.590 1.00 89.88 88 ILE A O 1
ATOM 686 N N . LEU A 1 89 ? -10.739 -2.909 5.730 1.00 89.19 89 LEU A N 1
ATOM 687 C CA . LEU A 1 89 ? -11.553 -4.130 5.847 1.00 89.19 89 LEU A CA 1
ATOM 688 C C . LEU A 1 89 ? -12.626 -4.037 6.943 1.00 89.19 89 LEU A C 1
ATOM 690 O O . LEU A 1 89 ? -13.488 -4.919 7.062 1.00 89.19 89 LEU A O 1
ATOM 694 N N . SER A 1 90 ? -12.593 -2.986 7.767 1.00 86.81 90 SER A N 1
ATOM 695 C CA . SER A 1 90 ? -13.662 -2.715 8.723 1.00 86.81 90 SER A CA 1
ATOM 696 C C . SER A 1 90 ? -14.967 -2.404 7.984 1.00 86.81 90 SER A C 1
ATOM 698 O O . SER A 1 90 ? -14.973 -1.759 6.934 1.00 86.81 90 SER A O 1
ATOM 700 N N . ARG A 1 91 ? -16.109 -2.826 8.542 1.00 83.00 91 ARG A N 1
ATOM 701 C CA . ARG A 1 91 ? -17.424 -2.601 7.911 1.00 83.00 91 ARG A CA 1
ATOM 702 C C . ARG A 1 91 ? -17.669 -1.125 7.580 1.00 83.00 91 ARG A C 1
ATOM 704 O O . ARG A 1 91 ? -18.190 -0.828 6.510 1.00 83.00 91 ARG A O 1
ATOM 711 N N . ARG A 1 92 ? -17.223 -0.214 8.455 1.00 85.62 92 ARG A N 1
ATOM 712 C CA . ARG A 1 92 ? -17.368 1.243 8.305 1.00 85.62 92 ARG A CA 1
ATOM 713 C C . ARG A 1 92 ? -16.689 1.793 7.048 1.00 85.62 92 ARG A C 1
ATOM 715 O O . ARG A 1 92 ? -17.252 2.670 6.402 1.00 85.62 92 ARG A O 1
ATOM 722 N N . TRP A 1 93 ? -15.495 1.302 6.718 1.00 86.50 93 TRP A N 1
ATOM 723 C CA . TRP A 1 93 ? -14.677 1.837 5.621 1.00 86.50 93 TRP A CA 1
ATOM 724 C C . TRP A 1 93 ? -14.626 0.927 4.390 1.00 86.50 93 TRP A C 1
ATOM 726 O O . TRP A 1 93 ? -14.067 1.319 3.371 1.00 86.50 93 TRP A O 1
ATOM 736 N N . SER A 1 94 ? -15.272 -0.240 4.449 1.00 86.31 94 SER A N 1
ATOM 737 C CA . SER A 1 94 ? -15.303 -1.227 3.365 1.00 86.31 94 SER A CA 1
ATOM 738 C C . SER A 1 94 ? -15.767 -0.662 2.016 1.00 86.31 94 SER A C 1
ATOM 740 O O . SER A 1 94 ? -15.153 -0.954 0.994 1.00 86.31 94 SER A O 1
ATOM 742 N N . LEU A 1 95 ? -16.770 0.225 2.001 1.00 86.12 95 LEU A N 1
ATOM 743 C CA . LEU A 1 95 ? -17.242 0.886 0.775 1.00 86.12 95 LEU A CA 1
ATOM 744 C C . LEU A 1 95 ? -16.227 1.884 0.208 1.00 86.12 95 LEU A C 1
ATOM 746 O O . LEU A 1 95 ? -16.051 1.960 -1.005 1.00 86.12 95 LEU A O 1
ATOM 750 N N . TRP A 1 96 ? -15.527 2.616 1.078 1.00 86.75 96 TRP A N 1
ATOM 751 C CA . TRP A 1 96 ? -14.437 3.498 0.658 1.00 86.75 96 TRP A CA 1
ATOM 752 C C . TRP A 1 96 ? -13.279 2.688 0.075 1.00 86.75 96 TRP A C 1
ATOM 754 O O . TRP A 1 96 ? -12.736 3.055 -0.962 1.00 86.75 96 TRP A O 1
ATOM 764 N N . GLY A 1 97 ? -12.970 1.537 0.680 1.00 84.56 97 GLY A N 1
ATOM 765 C CA . GLY A 1 97 ? -12.021 0.570 0.135 1.00 84.56 97 GLY A CA 1
ATOM 766 C C . GLY A 1 97 ? -12.439 0.027 -1.225 1.00 84.56 97 GLY A C 1
ATOM 767 O O . GLY A 1 97 ? -11.622 -0.020 -2.139 1.00 84.56 97 GLY A O 1
ATOM 768 N N . ALA A 1 98 ? -13.712 -0.341 -1.383 1.00 87.38 98 ALA A N 1
ATOM 769 C CA . ALA A 1 98 ? -14.247 -0.815 -2.655 1.00 87.38 98 ALA A CA 1
ATOM 770 C C . ALA A 1 98 ? -14.133 0.261 -3.746 1.00 87.38 98 ALA A C 1
ATOM 772 O O . ALA A 1 98 ? -13.641 -0.027 -4.835 1.00 87.38 98 ALA A O 1
ATOM 773 N N . GLY A 1 99 ? -14.507 1.508 -3.435 1.00 87.25 99 GLY A N 1
ATOM 774 C CA . GLY A 1 99 ? -14.373 2.645 -4.349 1.00 87.25 99 GLY A CA 1
ATOM 775 C C . GLY A 1 99 ? -12.919 2.921 -4.737 1.00 87.25 99 GLY A C 1
ATOM 776 O O . GLY A 1 99 ? -12.615 3.126 -5.911 1.00 87.25 99 GLY A O 1
ATOM 777 N N . ALA A 1 100 ? -11.997 2.852 -3.777 1.00 84.62 100 ALA A N 1
ATOM 778 C CA . ALA A 1 100 ? -10.568 3.007 -4.020 1.00 84.62 100 ALA A CA 1
ATOM 779 C C . ALA A 1 100 ? -9.996 1.906 -4.915 1.00 84.62 100 ALA A C 1
ATOM 781 O O . ALA A 1 100 ? -9.328 2.199 -5.905 1.00 84.62 100 ALA A O 1
ATOM 782 N N . GLY A 1 101 ? -10.300 0.646 -4.592 1.00 84.38 101 GLY A N 1
ATOM 783 C CA . GLY A 1 101 ? -9.890 -0.509 -5.384 1.00 84.38 101 GLY A CA 1
ATOM 784 C C . GLY A 1 101 ? -10.428 -0.425 -6.811 1.00 84.38 101 GLY A C 1
ATOM 785 O O . GLY A 1 101 ? -9.667 -0.591 -7.763 1.00 84.38 101 GLY A O 1
ATOM 786 N N . ALA A 1 102 ? -11.705 -0.069 -6.974 1.00 86.69 102 ALA A N 1
ATOM 787 C CA . ALA A 1 102 ? -12.318 0.134 -8.283 1.00 86.69 102 ALA A CA 1
ATOM 788 C C . ALA A 1 102 ? -11.649 1.275 -9.065 1.00 86.69 102 ALA A C 1
ATOM 790 O O . ALA A 1 102 ? -11.369 1.113 -10.249 1.00 86.69 102 ALA A O 1
ATOM 791 N N . THR A 1 103 ? -11.318 2.391 -8.406 1.00 86.00 103 THR A N 1
ATOM 792 C CA . THR A 1 103 ? -10.642 3.535 -9.043 1.00 86.00 103 THR A CA 1
ATOM 793 C C . THR A 1 103 ? -9.244 3.161 -9.536 1.00 86.00 103 THR A C 1
ATOM 795 O O . THR A 1 103 ? -8.896 3.459 -10.677 1.00 86.00 103 THR A O 1
ATOM 798 N N . VAL A 1 104 ? -8.452 2.458 -8.718 1.00 83.81 104 VAL A N 1
ATOM 799 C CA . VAL A 1 104 ? -7.113 1.974 -9.109 1.00 83.81 104 VAL A CA 1
ATOM 800 C C . VAL A 1 104 ? -7.210 0.993 -10.276 1.00 83.81 104 VAL A C 1
ATOM 802 O O . VAL A 1 104 ? -6.448 1.087 -11.236 1.00 83.81 104 VAL A O 1
ATOM 805 N N . THR A 1 105 ? -8.189 0.091 -10.229 1.00 84.81 105 THR A N 1
ATOM 806 C CA . THR A 1 105 ? -8.437 -0.895 -11.289 1.00 84.81 105 THR A CA 1
ATOM 807 C C . THR A 1 105 ? -8.850 -0.219 -12.597 1.00 84.81 105 THR A C 1
ATOM 809 O O . THR A 1 105 ? -8.332 -0.558 -13.659 1.00 84.81 105 THR A O 1
ATOM 812 N N . ALA A 1 106 ? -9.734 0.780 -12.531 1.00 86.25 106 ALA A N 1
ATOM 813 C CA . ALA A 1 106 ? -10.164 1.561 -13.685 1.00 86.25 106 ALA A CA 1
ATOM 814 C C . ALA A 1 106 ? -9.008 2.372 -14.285 1.00 86.25 106 ALA A C 1
ATOM 816 O O . ALA A 1 106 ? -8.832 2.374 -15.500 1.00 86.25 106 ALA A O 1
ATOM 817 N N . ALA A 1 107 ? -8.180 3.009 -13.450 1.00 85.38 107 ALA A N 1
ATOM 818 C CA . ALA A 1 107 ? -6.989 3.726 -13.903 1.00 85.38 107 ALA A CA 1
ATOM 819 C C . ALA A 1 107 ? -5.995 2.788 -14.607 1.00 85.38 107 ALA A C 1
ATOM 821 O O . ALA A 1 107 ? -5.514 3.104 -15.698 1.00 85.38 107 ALA A O 1
ATOM 822 N N . GLY A 1 108 ? -5.750 1.605 -14.033 1.00 82.69 108 GLY A N 1
ATOM 823 C CA . GLY A 1 108 ? -4.939 0.559 -14.655 1.00 82.69 108 GLY A CA 1
ATOM 824 C C . GLY A 1 108 ? -5.500 0.125 -16.011 1.00 82.69 108 GLY A C 1
ATOM 825 O O . GLY A 1 108 ? -4.772 0.113 -17.003 1.00 82.69 108 GLY A O 1
ATOM 826 N N . ALA A 1 109 ? -6.807 -0.127 -16.093 1.00 83.81 109 ALA A N 1
ATOM 827 C CA . ALA A 1 109 ? -7.472 -0.520 -17.332 1.00 83.81 109 ALA A CA 1
ATOM 828 C C . ALA A 1 109 ? -7.416 0.567 -18.414 1.00 83.81 109 ALA A C 1
ATOM 830 O O . ALA A 1 109 ? -7.070 0.266 -19.554 1.00 83.81 109 ALA A O 1
ATOM 831 N N . MET A 1 110 ? -7.681 1.831 -18.063 1.00 84.94 110 MET A N 1
ATOM 832 C CA . MET A 1 110 ? -7.560 2.965 -18.989 1.00 84.94 110 MET A CA 1
ATOM 833 C C . MET A 1 110 ? -6.132 3.094 -19.526 1.00 84.94 110 MET A C 1
A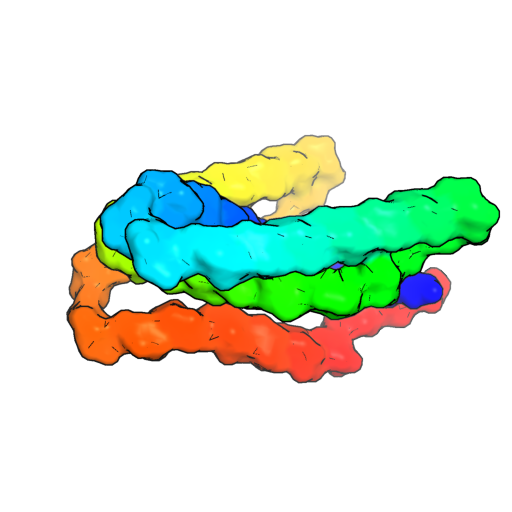TOM 835 O O . MET A 1 110 ? -5.936 3.278 -20.726 1.00 84.94 110 MET A O 1
ATOM 839 N N . SER A 1 111 ? -5.131 2.929 -18.655 1.00 82.62 111 SER A N 1
ATOM 840 C CA . SER A 1 111 ? -3.725 2.949 -19.065 1.00 82.62 111 SER A CA 1
ATOM 841 C C . SER A 1 111 ? -3.368 1.787 -20.004 1.00 82.62 111 SER A C 1
ATOM 843 O O . SER A 1 111 ? -2.591 1.977 -20.938 1.00 82.62 111 SER A O 1
ATOM 845 N N . GLY A 1 112 ? -3.969 0.609 -19.800 1.00 81.75 112 GLY A N 1
ATOM 846 C CA . GLY A 1 112 ? -3.800 -0.561 -20.664 1.00 81.75 112 GLY A CA 1
ATOM 847 C C . GLY A 1 112 ? -4.456 -0.381 -22.033 1.00 81.75 112 GLY A C 1
ATOM 848 O O . GLY A 1 112 ? -3.834 -0.664 -23.054 1.00 81.75 112 GLY A O 1
ATOM 849 N N . ILE A 1 113 ? -5.670 0.181 -22.075 1.00 84.88 113 ILE A N 1
ATOM 850 C CA . ILE A 1 113 ? -6.374 0.520 -23.324 1.00 84.88 113 ILE A CA 1
ATOM 851 C C . ILE A 1 113 ? -5.548 1.506 -24.153 1.00 84.88 113 ILE A C 1
ATOM 853 O O . ILE A 1 113 ? -5.335 1.270 -25.340 1.00 84.88 113 ILE A O 1
ATOM 857 N N . ALA A 1 114 ? -5.023 2.565 -23.528 1.00 86.31 114 ALA A N 1
ATOM 858 C CA . ALA A 1 114 ? -4.195 3.563 -24.207 1.00 86.31 114 ALA A CA 1
ATOM 859 C C . ALA A 1 114 ? -2.908 2.972 -24.816 1.00 86.31 114 ALA A C 1
ATOM 861 O O . ALA A 1 114 ? -2.371 3.515 -25.777 1.00 86.31 114 ALA A O 1
ATOM 862 N N . ARG A 1 115 ? -2.419 1.851 -24.272 1.00 84.75 115 ARG A N 1
ATOM 863 C CA . ARG A 1 115 ? -1.238 1.120 -24.759 1.00 84.75 115 ARG A CA 1
ATOM 864 C C . ARG A 1 115 ? -1.590 -0.048 -25.690 1.00 84.75 115 ARG A C 1
ATOM 866 O O . ARG A 1 115 ? -0.694 -0.779 -26.095 1.00 84.75 115 ARG A O 1
ATOM 873 N N . GLY A 1 116 ? -2.873 -0.252 -26.002 1.00 80.38 116 GLY A N 1
ATOM 874 C CA . GLY A 1 116 ? -3.356 -1.362 -26.830 1.00 80.38 116 GLY A CA 1
ATOM 875 C C . GLY A 1 116 ? -3.300 -2.741 -26.159 1.00 80.38 116 GLY A C 1
ATOM 876 O O . GLY A 1 116 ? -3.541 -3.747 -26.820 1.00 80.38 116 GLY A O 1
ATOM 877 N N . ALA A 1 117 ? -3.006 -2.811 -24.857 1.00 77.81 117 ALA A N 1
ATOM 878 C CA . ALA A 1 117 ? -2.844 -4.054 -24.108 1.00 77.81 117 ALA A CA 1
ATOM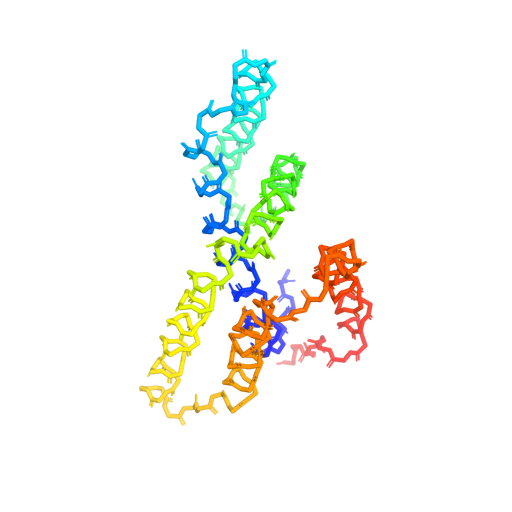 879 C C . ALA A 1 117 ? -3.732 -4.035 -22.857 1.00 77.81 117 ALA A C 1
ATOM 881 O O . ALA A 1 117 ? -3.376 -3.500 -21.807 1.00 77.81 117 ALA A O 1
ATOM 882 N N . LEU A 1 118 ? -4.923 -4.616 -22.985 1.00 77.88 118 LEU A N 1
ATOM 883 C CA . LEU A 1 118 ? -5.910 -4.667 -21.911 1.00 77.88 118 LEU A CA 1
ATOM 884 C C . LEU A 1 118 ? -5.628 -5.862 -20.990 1.00 77.88 118 LEU A C 1
ATOM 886 O O . LEU A 1 118 ? -5.794 -7.018 -21.387 1.00 77.88 118 LEU A O 1
ATOM 890 N N . ASP A 1 119 ? -5.224 -5.586 -19.749 1.00 80.00 119 ASP A N 1
ATOM 891 C CA . ASP A 1 119 ? -4.998 -6.620 -18.736 1.00 80.00 119 ASP A CA 1
ATOM 892 C C . ASP A 1 119 ? -6.335 -7.135 -18.174 1.00 80.00 119 ASP A C 1
ATOM 894 O O . ASP A 1 119 ? -6.876 -6.634 -17.183 1.00 80.00 119 ASP A O 1
ATOM 898 N N . LYS A 1 120 ? -6.885 -8.158 -18.839 1.00 85.31 120 LYS A N 1
ATOM 899 C CA . LYS A 1 120 ? -8.127 -8.834 -18.428 1.00 85.31 120 LYS A CA 1
ATOM 900 C C . LYS A 1 120 ? -8.029 -9.391 -17.005 1.00 85.31 120 LYS A C 1
ATOM 902 O O . LYS A 1 120 ? -9.013 -9.360 -16.272 1.00 85.31 120 LYS A O 1
ATOM 907 N N . TRP A 1 121 ? -6.859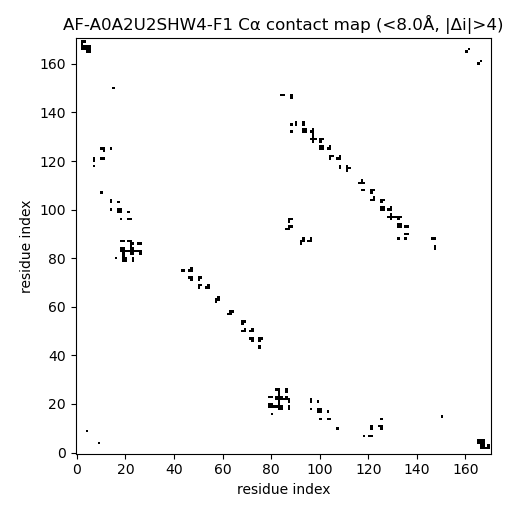 -9.887 -16.605 1.00 81.56 121 TRP A N 1
ATOM 908 C CA . TRP A 1 121 ? -6.660 -10.483 -15.284 1.00 81.56 121 TRP A CA 1
ATOM 909 C C . TRP A 1 121 ? -6.588 -9.420 -14.197 1.00 81.56 121 TRP A C 1
ATOM 911 O O . TRP A 1 121 ? -7.220 -9.580 -13.155 1.00 81.56 121 TRP A O 1
ATOM 921 N N . GLY A 1 122 ? -5.901 -8.310 -14.463 1.00 80.00 122 GLY A N 1
ATOM 922 C CA . GLY A 1 122 ? -5.889 -7.145 -13.585 1.00 80.00 122 GLY A CA 1
ATOM 923 C C . GLY A 1 122 ? -7.291 -6.607 -13.298 1.00 80.00 122 GLY A C 1
ATOM 924 O O . GLY A 1 122 ? -7.625 -6.339 -12.144 1.00 80.00 122 GLY A O 1
ATOM 925 N N . LEU A 1 123 ? -8.145 -6.545 -14.326 1.00 85.12 123 LEU A N 1
ATOM 926 C CA . LEU A 1 123 ? -9.559 -6.196 -14.174 1.00 85.12 123 LEU A CA 1
ATOM 927 C C . LEU A 1 123 ? -10.313 -7.184 -13.280 1.00 85.12 123 LEU A C 1
ATOM 929 O O . LEU A 1 123 ? -11.006 -6.757 -12.361 1.00 85.12 123 LEU A O 1
ATOM 933 N N . VAL A 1 124 ? -10.174 -8.490 -13.523 1.00 89.06 124 VAL A N 1
ATOM 934 C CA . VAL A 1 124 ? -10.853 -9.527 -12.727 1.00 89.06 124 VAL A CA 1
ATOM 935 C C . VAL A 1 124 ? -10.416 -9.474 -11.263 1.00 89.06 124 VAL A C 1
ATOM 937 O O . VAL A 1 124 ? -11.264 -9.505 -10.374 1.00 89.06 124 VAL A O 1
ATOM 940 N N . ILE A 1 125 ? -9.114 -9.346 -11.000 1.00 85.75 125 ILE A N 1
ATOM 941 C CA . ILE A 1 125 ? -8.566 -9.258 -9.641 1.00 85.75 125 ILE A CA 1
ATOM 942 C C . ILE A 1 125 ? -9.079 -7.993 -8.947 1.00 85.75 125 ILE A C 1
ATOM 944 O O . ILE A 1 125 ? -9.615 -8.063 -7.842 1.00 85.75 125 ILE A O 1
ATOM 948 N N . GLY A 1 126 ? -8.947 -6.839 -9.598 1.00 85.69 126 GLY A N 1
ATOM 949 C CA . GLY A 1 126 ? -9.328 -5.555 -9.023 1.00 85.69 126 GLY A CA 1
ATOM 950 C C . GLY A 1 126 ? -10.829 -5.432 -8.754 1.00 85.69 126 GLY A C 1
ATOM 951 O O . GLY A 1 126 ? -11.239 -5.042 -7.657 1.00 85.69 126 GLY A O 1
ATOM 952 N N . LEU A 1 127 ? -11.662 -5.851 -9.713 1.00 88.12 127 LEU A N 1
ATOM 953 C CA . LEU A 1 127 ? -13.116 -5.905 -9.546 1.00 88.12 127 LEU A CA 1
ATOM 954 C C . LEU A 1 127 ? -13.529 -6.957 -8.514 1.00 88.12 127 LEU A C 1
ATOM 956 O O . LEU A 1 127 ? -14.436 -6.699 -7.728 1.00 88.12 127 LEU A O 1
ATOM 960 N N . GLY A 1 128 ? -12.848 -8.105 -8.461 1.00 89.50 128 GLY A N 1
ATOM 961 C CA . GLY A 1 128 ? -13.077 -9.135 -7.449 1.00 89.50 128 GLY A CA 1
ATOM 962 C C . GLY A 1 128 ? -12.813 -8.624 -6.032 1.00 89.50 128 GLY A C 1
ATOM 963 O O . GLY A 1 128 ? -13.634 -8.829 -5.137 1.00 89.50 128 GLY A O 1
ATOM 964 N N . ILE A 1 129 ? -11.721 -7.881 -5.832 1.00 87.31 129 ILE A N 1
ATOM 965 C CA . ILE A 1 129 ? -11.405 -7.238 -4.549 1.00 87.31 129 ILE A CA 1
ATOM 966 C C . ILE A 1 129 ? -12.464 -6.185 -4.195 1.00 87.31 129 ILE A C 1
ATOM 968 O O . ILE A 1 129 ? -12.965 -6.173 -3.069 1.00 87.31 129 ILE A O 1
ATOM 972 N N . ALA A 1 130 ? -12.858 -5.330 -5.145 1.00 88.19 130 ALA A N 1
ATOM 973 C CA . ALA A 1 130 ? -13.899 -4.327 -4.919 1.00 88.19 130 ALA A CA 1
ATOM 974 C C . ALA A 1 130 ? -15.262 -4.966 -4.583 1.00 88.19 130 ALA A C 1
ATOM 976 O O . ALA A 1 130 ? -15.952 -4.522 -3.660 1.00 88.19 130 ALA A O 1
ATOM 977 N N . ALA A 1 131 ? -15.631 -6.049 -5.270 1.00 89.62 131 ALA A N 1
ATOM 978 C CA . ALA A 1 131 ? -16.836 -6.821 -4.990 1.00 89.62 131 ALA A CA 1
ATOM 979 C C . ALA A 1 131 ? -16.776 -7.470 -3.600 1.00 89.62 131 ALA A C 1
ATOM 981 O O . ALA A 1 131 ? -17.728 -7.345 -2.833 1.00 89.62 131 ALA A O 1
ATOM 982 N N . GLY A 1 132 ? -15.646 -8.080 -3.228 1.00 88.06 132 GLY A N 1
ATOM 983 C CA . GLY A 1 132 ? -15.430 -8.655 -1.897 1.00 88.06 132 GLY A CA 1
ATOM 984 C C . GLY A 1 132 ? -15.555 -7.618 -0.777 1.00 88.06 132 GLY A C 1
ATOM 985 O O . GLY A 1 132 ? -16.235 -7.857 0.223 1.00 88.06 132 GLY A O 1
ATOM 986 N N . LEU A 1 133 ? -14.984 -6.426 -0.969 1.00 88.06 133 LEU A N 1
ATOM 987 C CA . LEU A 1 133 ? -15.129 -5.303 -0.035 1.00 88.06 133 LEU A CA 1
ATOM 988 C C . LEU A 1 133 ? -16.563 -4.765 0.027 1.00 88.06 133 LEU A C 1
ATOM 990 O O . LEU A 1 133 ? -17.012 -4.337 1.084 1.00 88.06 133 LEU A O 1
ATOM 994 N N . THR A 1 134 ? -17.318 -4.830 -1.066 1.00 88.62 134 THR A N 1
ATOM 995 C CA . THR A 1 134 ? -18.743 -4.467 -1.058 1.00 88.62 134 THR A CA 1
ATOM 996 C C . THR A 1 134 ? -19.569 -5.522 -0.319 1.00 88.62 134 THR A C 1
ATOM 998 O O . THR A 1 134 ? -20.442 -5.183 0.481 1.00 88.62 134 THR A O 1
ATOM 1001 N N . LEU A 1 135 ? -19.255 -6.805 -0.531 1.00 88.94 135 LEU A N 1
ATOM 1002 C CA . LEU A 1 135 ? -19.911 -7.940 0.117 1.00 88.94 135 LEU A CA 1
ATOM 1003 C C . LEU A 1 135 ? -19.645 -7.987 1.627 1.00 88.94 135 LEU A C 1
ATOM 1005 O O . LEU A 1 135 ? -20.506 -8.413 2.399 1.00 88.94 135 LEU A O 1
ATOM 1009 N N . ARG A 1 136 ? -18.489 -7.471 2.063 1.00 86.31 136 ARG A N 1
ATOM 1010 C CA . ARG A 1 136 ? -18.072 -7.379 3.469 1.00 86.31 136 ARG A CA 1
ATOM 1011 C C . ARG A 1 136 ? -19.144 -6.802 4.394 1.00 86.31 136 ARG A C 1
ATOM 1013 O O . ARG A 1 136 ? -19.215 -7.216 5.551 1.00 86.31 136 ARG A O 1
ATOM 1020 N N . ARG A 1 137 ? -19.982 -5.877 3.915 1.00 85.00 137 ARG A N 1
ATOM 1021 C CA . ARG A 1 137 ? -21.039 -5.252 4.730 1.00 85.00 137 ARG A CA 1
ATOM 1022 C C . ARG A 1 137 ? -22.065 -6.250 5.274 1.00 85.00 137 ARG A C 1
ATOM 1024 O O . ARG A 1 137 ? -22.662 -5.984 6.311 1.00 85.00 137 ARG A O 1
ATOM 1031 N N . TRP A 1 138 ? -22.241 -7.383 4.595 1.00 87.81 138 TRP A N 1
ATOM 1032 C CA . TRP A 1 138 ? -23.207 -8.419 4.957 1.00 87.81 138 TRP A CA 1
ATOM 1033 C C . TRP A 1 138 ? -22.582 -9.618 5.676 1.00 87.81 138 TRP A C 1
ATOM 1035 O O . TRP A 1 138 ? -23.311 -10.470 6.177 1.00 87.81 138 TRP A O 1
ATOM 1045 N N . LEU A 1 139 ? -21.249 -9.705 5.748 1.00 88.38 139 LEU A N 1
ATOM 1046 C CA . LEU A 1 139 ? -20.588 -10.836 6.398 1.00 88.38 139 LEU A CA 1
ATOM 1047 C C . LEU A 1 139 ? -20.688 -10.744 7.928 1.00 88.38 139 LEU A C 1
ATOM 1049 O O . LEU A 1 139 ? -20.496 -9.648 8.462 1.00 88.38 139 LEU A O 1
ATOM 1053 N N . PRO A 1 140 ? -20.894 -11.864 8.650 1.00 87.38 140 PRO A N 1
ATOM 1054 C CA . PRO A 1 140 ? -20.910 -11.906 10.114 1.00 87.38 140 PRO A CA 1
ATOM 1055 C C . PRO A 1 140 ? -19.592 -11.432 10.737 1.00 87.38 140 PRO A C 1
ATOM 1057 O O . PRO A 1 140 ? -18.531 -11.523 10.125 1.00 87.38 140 PRO A O 1
ATOM 1060 N N . GLN A 1 141 ? -19.650 -10.957 11.982 1.00 84.12 141 GLN A N 1
ATOM 1061 C CA . GLN A 1 141 ? -18.475 -10.426 12.687 1.00 84.12 141 GLN A CA 1
ATOM 1062 C C . GLN A 1 141 ? -17.465 -11.523 13.073 1.00 84.12 141 GLN A C 1
ATOM 1064 O O . GLN A 1 141 ? -16.285 -11.246 13.258 1.00 84.12 141 GLN A O 1
ATOM 1069 N N . SER A 1 142 ? -17.898 -12.788 13.126 1.00 86.56 142 SER A N 1
ATOM 1070 C CA . SER A 1 142 ? -17.016 -13.943 13.351 1.00 86.56 142 SER A CA 1
ATOM 1071 C C . SER A 1 142 ? -15.966 -14.131 12.250 1.00 86.56 142 SER A C 1
ATOM 1073 O O . SER A 1 142 ? -14.935 -14.755 12.484 1.00 86.56 142 SER A O 1
ATOM 1075 N N . TRP A 1 143 ? -16.190 -13.560 11.063 1.00 86.50 143 TRP A N 1
ATOM 1076 C CA . TRP A 1 143 ? -15.260 -13.634 9.936 1.00 86.50 143 TRP A CA 1
ATOM 1077 C C . TRP A 1 143 ? -14.170 -12.557 9.968 1.00 86.50 143 TRP A C 1
ATOM 1079 O O . TRP A 1 143 ? -13.259 -12.596 9.146 1.00 86.50 143 TRP A O 1
ATOM 1089 N N . ASP A 1 144 ? -14.228 -11.603 10.899 1.00 84.56 144 ASP A N 1
ATOM 1090 C CA . A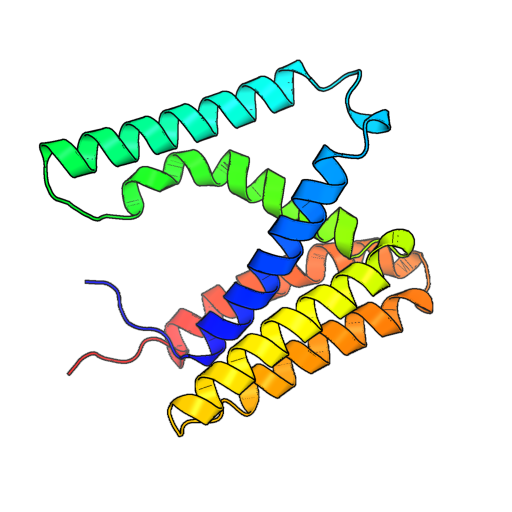SP A 1 144 ? -13.318 -10.454 10.932 1.00 84.56 144 ASP A CA 1
ATOM 1091 C C . ASP A 1 144 ? -11.848 -10.876 11.033 1.00 84.56 144 ASP A C 1
ATOM 1093 O O . ASP A 1 144 ? -11.015 -10.367 10.285 1.00 84.56 144 ASP A O 1
ATOM 1097 N N . ALA A 1 145 ? -11.544 -11.858 11.888 1.00 85.44 145 ALA A N 1
ATOM 1098 C CA . ALA A 1 145 ? -10.188 -12.375 12.054 1.00 85.44 145 ALA A CA 1
ATOM 1099 C C . ALA A 1 145 ? -9.634 -12.960 10.744 1.00 85.44 145 ALA A C 1
ATOM 1101 O O . ALA A 1 145 ? -8.528 -12.615 10.334 1.00 85.44 145 ALA A O 1
ATOM 1102 N N . TRP A 1 146 ? -10.430 -13.782 10.056 1.00 87.06 146 TRP A N 1
ATOM 1103 C CA . TRP A 1 146 ? -10.056 -14.391 8.778 1.00 87.06 146 TRP A CA 1
ATOM 1104 C C . TRP A 1 146 ? -9.878 -13.356 7.671 1.00 87.06 146 TRP A C 1
ATOM 1106 O O . TRP A 1 146 ? -8.950 -13.437 6.874 1.00 87.06 146 TRP A O 1
ATOM 1116 N N . LEU A 1 147 ? -10.746 -12.349 7.628 1.00 86.31 147 LEU A N 1
ATOM 1117 C CA . LEU A 1 147 ? -10.677 -11.303 6.613 1.00 86.31 147 LEU A CA 1
ATOM 1118 C C . LEU A 1 147 ? -9.438 -10.420 6.777 1.00 86.31 147 LEU A C 1
ATOM 1120 O O . LEU A 1 147 ? -8.886 -9.970 5.777 1.00 86.31 147 LEU A O 1
ATOM 1124 N N . TRP A 1 148 ? -8.980 -10.184 8.010 1.00 85.44 148 TRP A N 1
ATOM 1125 C CA . TRP A 1 148 ? -7.752 -9.426 8.269 1.00 85.44 148 TRP A CA 1
ATOM 1126 C C . TRP A 1 148 ? -6.483 -10.211 7.935 1.00 85.44 148 TRP A C 1
ATOM 1128 O O . TRP A 1 148 ? -5.494 -9.607 7.524 1.00 85.44 148 TRP A O 1
ATOM 1138 N N . THR A 1 149 ? -6.496 -11.536 8.092 1.00 88.56 149 THR A N 1
ATOM 1139 C CA . THR A 1 149 ? -5.343 -12.390 7.773 1.00 88.56 149 THR A CA 1
ATOM 1140 C C . THR A 1 149 ? -5.283 -12.778 6.299 1.00 88.56 149 THR A C 1
ATOM 1142 O O . THR A 1 149 ? -4.199 -13.061 5.794 1.00 88.56 149 THR A O 1
ATOM 1145 N N . LEU A 1 150 ? -6.406 -12.733 5.580 1.00 90.38 150 LEU A N 1
ATOM 1146 C CA . LEU A 1 150 ? -6.493 -13.127 4.174 1.00 90.38 150 LEU A CA 1
ATOM 1147 C C . LEU A 1 150 ? -5.479 -12.408 3.257 1.00 90.38 150 LEU A C 1
ATOM 1149 O O . LEU A 1 150 ? -4.808 -13.108 2.499 1.00 90.38 150 LEU A O 1
ATOM 1153 N N . PRO A 1 151 ? -5.264 -11.075 3.328 1.00 90.25 151 PRO A N 1
ATOM 1154 C CA . PRO A 1 151 ? -4.218 -10.413 2.542 1.00 90.25 151 PRO A CA 1
ATOM 1155 C C . PRO A 1 151 ? -2.809 -10.938 2.845 1.00 90.25 151 PRO A C 1
ATOM 1157 O O . PRO A 1 151 ? -1.999 -11.080 1.933 1.00 90.25 151 PRO A O 1
ATOM 1160 N N . LEU A 1 152 ? -2.520 -11.273 4.107 1.00 91.19 152 LEU A N 1
ATOM 1161 C CA . LEU A 1 152 ? -1.223 -11.823 4.515 1.00 91.19 152 LEU A CA 1
ATOM 1162 C C . LEU A 1 152 ? -1.032 -13.243 3.979 1.00 91.19 152 LEU A C 1
ATOM 1164 O O . LEU A 1 152 ? 0.028 -13.557 3.444 1.00 91.19 152 LEU A O 1
ATOM 1168 N N . MET A 1 153 ? -2.069 -14.081 4.066 1.00 92.56 153 MET A N 1
ATOM 1169 C CA . MET A 1 153 ? -2.054 -15.432 3.500 1.00 92.56 153 MET A CA 1
ATOM 1170 C C . MET A 1 153 ? -1.887 -15.395 1.977 1.00 92.56 153 MET A C 1
ATOM 1172 O O . MET A 1 153 ? -1.098 -16.164 1.431 1.00 92.56 153 MET A O 1
ATOM 1176 N N . LEU A 1 154 ? -2.575 -14.470 1.297 1.00 90.94 154 LEU A N 1
ATOM 1177 C CA . LEU A 1 154 ? -2.426 -14.255 -0.143 1.00 90.94 154 LEU A CA 1
ATOM 1178 C C . LEU A 1 154 ? -1.005 -13.833 -0.511 1.00 90.94 154 LEU A C 1
ATOM 1180 O O . LEU A 1 154 ? -0.452 -14.379 -1.458 1.00 90.94 154 LEU A O 1
ATOM 1184 N N . LEU A 1 155 ? -0.400 -12.898 0.225 1.00 91.31 155 LEU A N 1
ATOM 1185 C CA . LEU A 1 155 ? 0.975 -12.465 -0.037 1.00 91.31 155 LEU A CA 1
ATOM 1186 C C . LEU A 1 155 ? 1.993 -13.575 0.230 1.00 91.31 155 LEU A C 1
ATOM 1188 O O . LEU A 1 155 ? 2.920 -13.738 -0.559 1.00 91.31 155 LEU A O 1
ATOM 1192 N N . ALA A 1 156 ? 1.808 -14.368 1.288 1.00 91.94 156 ALA A N 1
ATOM 1193 C CA . ALA A 1 156 ? 2.655 -15.525 1.567 1.00 91.94 156 ALA A CA 1
ATOM 1194 C C . ALA A 1 156 ? 2.547 -16.586 0.457 1.00 91.94 156 ALA A C 1
ATOM 1196 O O . ALA A 1 156 ? 3.562 -17.071 -0.043 1.00 91.94 156 ALA A O 1
ATOM 1197 N N . GLY A 1 157 ? 1.321 -16.895 0.018 1.00 91.62 157 GLY A N 1
ATOM 1198 C CA . GLY A 1 157 ? 1.072 -17.809 -1.097 1.00 91.62 157 GLY A CA 1
ATOM 1199 C C . GLY A 1 157 ? 1.644 -17.289 -2.416 1.00 91.62 157 GLY A C 1
ATOM 1200 O O . GLY A 1 157 ? 2.313 -18.031 -3.130 1.00 91.62 157 GLY A O 1
ATOM 1201 N N . LEU A 1 158 ? 1.453 -16.000 -2.711 1.00 89.56 158 LEU A N 1
ATOM 1202 C CA . LEU A 1 158 ? 2.014 -15.337 -3.888 1.00 89.56 158 LEU A CA 1
ATOM 1203 C C . LEU A 1 158 ? 3.542 -15.381 -3.872 1.00 89.56 158 LEU A C 1
ATOM 1205 O O . LEU A 1 158 ? 4.134 -15.673 -4.905 1.00 89.56 158 LEU A O 1
ATOM 1209 N N . ALA A 1 159 ? 4.181 -15.128 -2.728 1.00 88.38 159 ALA A N 1
ATOM 1210 C CA . ALA A 1 159 ? 5.633 -15.187 -2.593 1.00 88.38 159 ALA A CA 1
ATOM 1211 C C . ALA A 1 159 ? 6.170 -16.596 -2.886 1.00 88.38 159 ALA A C 1
ATOM 1213 O O . ALA A 1 159 ? 7.099 -16.735 -3.679 1.00 88.38 159 ALA A O 1
ATOM 1214 N N . GLY A 1 160 ? 5.548 -17.637 -2.320 1.00 88.44 160 GLY A N 1
ATOM 1215 C CA . GLY A 1 160 ? 5.927 -19.028 -2.589 1.00 88.44 160 GLY A CA 1
ATOM 1216 C C . GLY A 1 160 ? 5.688 -19.443 -4.044 1.00 88.44 160 GLY A C 1
ATOM 1217 O O . GLY A 1 160 ? 6.557 -20.039 -4.673 1.00 88.44 160 GLY A O 1
ATOM 1218 N N . TYR A 1 161 ? 4.537 -19.076 -4.610 1.00 88.00 161 TYR A N 1
ATOM 1219 C CA . TYR A 1 161 ? 4.187 -19.398 -5.996 1.00 88.00 161 TYR A CA 1
ATOM 1220 C C . TYR A 1 161 ? 5.066 -18.660 -7.014 1.00 88.00 161 TYR A C 1
ATOM 1222 O O . TYR A 1 161 ? 5.440 -19.216 -8.047 1.00 88.00 161 TYR A O 1
ATOM 1230 N N . SER A 1 162 ? 5.449 -17.420 -6.703 1.00 85.38 162 SER A N 1
ATOM 1231 C CA . SER A 1 162 ? 6.262 -16.582 -7.585 1.00 85.38 162 SER A CA 1
ATOM 1232 C C . SER A 1 162 ? 7.618 -17.196 -7.913 1.00 85.38 162 SER A C 1
ATOM 1234 O O . SER A 1 162 ? 8.088 -16.997 -9.028 1.00 85.38 162 SER A O 1
ATOM 1236 N N . VAL A 1 163 ? 8.205 -17.973 -6.994 1.00 81.56 163 VAL A N 1
ATOM 1237 C CA . VAL A 1 163 ? 9.487 -18.674 -7.200 1.00 81.56 163 VAL A CA 1
ATOM 1238 C C . VAL A 1 163 ? 9.436 -19.615 -8.405 1.00 81.56 163 VAL A C 1
ATOM 1240 O O . VAL A 1 163 ? 10.433 -19.767 -9.102 1.00 81.56 163 VAL A O 1
ATOM 1243 N N . PHE A 1 164 ? 8.280 -20.224 -8.672 1.00 82.62 164 PHE A N 1
ATOM 1244 C CA . PHE A 1 164 ? 8.142 -21.245 -9.711 1.00 82.62 164 PHE A CA 1
ATOM 1245 C C . PHE A 1 164 ? 7.424 -20.743 -10.964 1.00 82.62 164 PHE A C 1
ATOM 1247 O O . PHE A 1 164 ? 7.681 -21.249 -12.051 1.00 82.62 164 PHE A O 1
ATOM 1254 N N . ALA A 1 165 ? 6.512 -19.777 -10.824 1.00 77.31 165 ALA A N 1
ATOM 1255 C CA . ALA A 1 165 ? 5.560 -19.446 -11.885 1.00 77.31 165 ALA A CA 1
ATOM 1256 C C . ALA A 1 165 ? 5.775 -18.088 -12.564 1.00 77.31 165 ALA A C 1
ATOM 1258 O O . ALA A 1 165 ? 5.354 -17.916 -13.705 1.00 77.31 165 ALA A O 1
ATOM 1259 N N . PHE A 1 166 ? 6.386 -17.114 -11.879 1.00 68.88 166 PHE A N 1
ATOM 1260 C CA . PHE A 1 166 ? 6.407 -15.716 -12.339 1.00 68.88 166 PHE A CA 1
ATOM 1261 C C . PHE A 1 166 ? 7.807 -15.120 -12.507 1.00 68.88 166 PHE A C 1
ATOM 1263 O O . PHE A 1 166 ? 7.933 -13.942 -12.841 1.00 68.88 166 PHE A O 1
ATOM 1270 N N . ILE A 1 167 ? 8.853 -15.922 -12.306 1.00 68.56 167 ILE A N 1
ATOM 1271 C CA . ILE A 1 167 ? 10.219 -15.574 -12.701 1.00 68.56 167 ILE A CA 1
ATOM 1272 C C . ILE A 1 167 ? 10.302 -15.777 -14.213 1.00 68.56 167 ILE A C 1
ATOM 1274 O O . ILE A 1 167 ? 10.448 -16.900 -14.689 1.00 68.56 167 ILE A O 1
ATOM 1278 N N . VAL A 1 168 ? 10.173 -14.688 -14.972 1.00 61.38 168 VAL A N 1
ATOM 1279 C CA . VAL A 1 168 ? 10.419 -14.712 -16.416 1.00 61.38 168 VAL A CA 1
ATOM 1280 C C . VAL A 1 168 ? 11.936 -14.746 -16.622 1.00 61.38 168 VAL A C 1
ATOM 1282 O O . VAL A 1 168 ? 12.625 -13.837 -16.148 1.00 61.38 168 VAL A O 1
ATOM 1285 N N . PRO A 1 169 ? 12.494 -15.767 -17.296 1.00 59.88 169 PRO A N 1
ATOM 1286 C CA . PRO A 1 169 ? 13.897 -15.744 -17.681 1.00 59.88 169 PRO A CA 1
ATOM 1287 C C . PRO A 1 169 ? 14.120 -14.555 -18.622 1.00 59.88 169 PRO A C 1
ATOM 1289 O O . PRO A 1 169 ? 13.526 -14.503 -19.697 1.00 59.88 169 PRO A O 1
ATOM 1292 N N . ASN A 1 170 ? 14.949 -13.590 -18.220 1.00 50.19 170 ASN A N 1
ATOM 1293 C CA . ASN A 1 170 ? 15.466 -12.588 -19.151 1.00 50.19 170 ASN A CA 1
ATOM 1294 C C . ASN A 1 170 ? 16.451 -13.308 -20.085 1.00 50.19 170 ASN A C 1
ATOM 1296 O O . ASN A 1 170 ? 17.569 -13.605 -19.660 1.00 50.19 170 ASN A O 1
ATOM 1300 N N . LEU A 1 171 ? 16.009 -13.627 -21.304 1.00 46.97 171 LEU A N 1
ATOM 1301 C CA . LEU A 1 171 ? 16.881 -13.947 -22.438 1.00 46.97 171 LEU A CA 1
ATOM 1302 C C . LEU A 1 171 ? 17.233 -12.657 -23.181 1.00 46.97 171 LEU A C 1
ATOM 1304 O O . LEU A 1 171 ? 16.301 -11.854 -23.412 1.00 46.97 171 LEU A O 1
#